Protein AF-A0A955J4W2-F1 (afdb_monomer_lite)

Secondary structure (DSSP, 8-state):
---PPP-GGGG-GGG--PPP-STTHHHHTSPS-STTTTGGGGGHHHHHHHHHHSPPPS---

Foldseek 3Di:
DPPDDDDPCVQVQLPDPDQDPDPCRVVSNDGDDDVVPPPCVVCCVVCVVVVVVDPDDPDDD

Radius of gyration: 17.37 Å; chains: 1; bounding box: 31×29×41 Å

Structure (mmCIF, N/CA/C/O backbone):
data_AF-A0A955J4W2-F1
#
_entry.id   AF-A0A955J4W2-F1
#
loop_
_atom_site.group_PDB
_atom_site.id
_atom_site.type_symbol
_atom_site.label_atom_id
_atom_site.label_alt_id
_atom_site.label_comp_id
_atom_site.label_asym_id
_atom_site.label_entity_id
_atom_site.label_seq_id
_atom_site.pdbx_PDB_ins_code
_atom_site.Cartn_x
_atom_site.Cartn_y
_atom_site.Cartn_z
_atom_site.occupancy
_atom_site.B_iso_or_equiv
_atom_site.auth_seq_id
_atom_site.auth_comp_id
_atom_site.auth_asym_id
_atom_site.auth_atom_id
_atom_site.pdbx_PDB_model_num
ATOM 1 N N . PHE A 1 1 ? -12.589 13.730 -2.934 1.00 88.31 1 PHE A N 1
ATOM 2 C CA . PHE A 1 1 ? -12.404 12.557 -2.046 1.00 88.31 1 PHE A CA 1
ATOM 3 C C . PHE A 1 1 ? -13.776 12.202 -1.464 1.00 88.31 1 PHE A C 1
ATOM 5 O O . PHE A 1 1 ? -14.725 12.872 -1.832 1.00 88.31 1 PHE A O 1
ATOM 12 N N . LEU A 1 2 ? -13.937 11.142 -0.665 1.00 93.94 2 LEU A N 1
ATOM 13 C CA . LEU A 1 2 ? -15.268 10.611 -0.313 1.00 93.94 2 LEU A CA 1
ATOM 14 C C . LEU A 1 2 ? -16.062 11.427 0.740 1.00 93.94 2 LEU A C 1
ATOM 16 O O . LEU A 1 2 ? -17.168 11.018 1.064 1.00 93.94 2 LEU A O 1
ATOM 20 N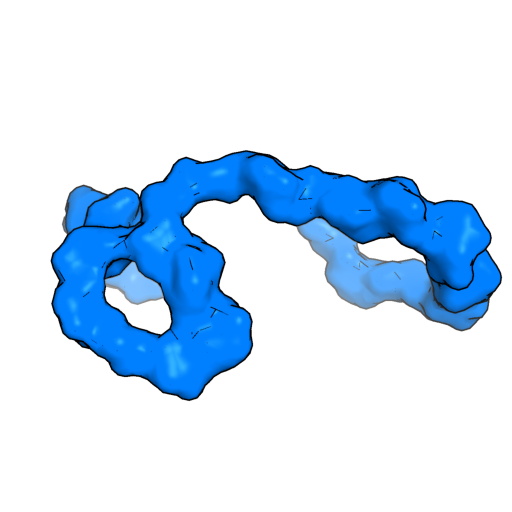 N . ASP A 1 3 ? -15.527 12.531 1.283 1.00 97.12 3 ASP A N 1
ATOM 21 C CA . ASP A 1 3 ? -16.162 13.402 2.304 1.00 97.12 3 ASP A CA 1
ATOM 22 C C . ASP A 1 3 ? -16.724 12.673 3.548 1.00 97.12 3 ASP A C 1
ATOM 24 O O . ASP A 1 3 ? -17.651 13.138 4.211 1.00 97.12 3 ASP A O 1
ATOM 28 N N . LEU A 1 4 ? -16.131 11.526 3.897 1.00 96.81 4 LEU A N 1
ATOM 29 C CA . LEU A 1 4 ? -16.456 10.742 5.092 1.00 96.81 4 LEU A CA 1
ATOM 30 C C . LEU A 1 4 ? -15.496 11.067 6.250 1.00 96.81 4 LEU A C 1
ATOM 32 O O . LEU A 1 4 ? -14.318 11.345 6.000 1.00 96.81 4 LEU A O 1
ATOM 36 N N . PRO A 1 5 ? -15.954 10.987 7.516 1.00 97.19 5 PRO A N 1
ATOM 37 C CA . PRO A 1 5 ? -15.069 11.116 8.668 1.00 97.19 5 PRO A CA 1
ATOM 38 C C . PRO A 1 5 ? -14.040 9.979 8.708 1.00 97.19 5 PRO A C 1
ATOM 40 O O . PRO A 1 5 ? -14.310 8.852 8.288 1.00 97.19 5 PRO A O 1
ATOM 43 N N . TRP A 1 6 ? -12.856 10.285 9.236 1.00 96.44 6 TRP A N 1
ATOM 44 C CA . TRP A 1 6 ? -11.784 9.308 9.418 1.00 96.44 6 TRP A CA 1
ATOM 45 C C . TRP A 1 6 ? -12.102 8.303 10.534 1.00 96.44 6 TRP A C 1
ATOM 47 O O . TRP A 1 6 ? -12.712 8.652 11.544 1.00 96.44 6 TRP A O 1
ATOM 57 N N . ASP A 1 7 ? -11.621 7.070 10.368 1.00 97.12 7 ASP A N 1
ATOM 58 C CA . ASP A 1 7 ? -11.687 6.003 11.364 1.00 97.12 7 ASP A CA 1
ATOM 59 C C . ASP A 1 7 ? -10.364 5.222 11.370 1.00 97.12 7 ASP A C 1
ATOM 61 O O . ASP A 1 7 ? -9.932 4.721 10.330 1.00 97.12 7 ASP A O 1
ATOM 65 N N . GLU A 1 8 ? -9.727 5.085 12.535 1.00 96.75 8 GLU A N 1
ATOM 66 C CA . GLU A 1 8 ? -8.446 4.376 12.688 1.00 96.75 8 GLU A CA 1
ATOM 67 C C . GLU A 1 8 ? -8.518 2.906 12.259 1.00 96.75 8 GLU A C 1
ATOM 69 O O . GLU A 1 8 ? -7.529 2.348 11.775 1.00 96.75 8 GLU A O 1
ATOM 74 N N . ARG A 1 9 ? -9.706 2.287 12.331 1.00 95.38 9 ARG A N 1
ATOM 75 C CA . ARG A 1 9 ? -9.939 0.908 11.876 1.00 95.38 9 ARG A CA 1
ATOM 76 C C . ARG A 1 9 ? -9.635 0.723 10.390 1.00 95.38 9 ARG A C 1
ATOM 78 O O . ARG A 1 9 ? -9.383 -0.406 9.971 1.00 95.38 9 ARG A O 1
ATOM 85 N N . CYS A 1 10 ? -9.589 1.802 9.601 1.00 94.44 10 CYS A N 1
ATOM 86 C CA . CYS A 1 10 ? -9.131 1.765 8.210 1.00 94.44 10 CYS A CA 1
ATOM 87 C C . CYS A 1 10 ? -7.702 1.210 8.073 1.00 94.44 10 CYS A C 1
ATOM 89 O O . CYS A 1 10 ? -7.387 0.594 7.057 1.00 94.44 10 CYS A O 1
ATOM 91 N N . LEU A 1 11 ? -6.846 1.377 9.088 1.00 96.31 11 LEU A N 1
ATOM 92 C CA . LEU A 1 11 ? -5.482 0.832 9.112 1.00 96.31 11 LEU A CA 1
ATOM 93 C C . LEU A 1 11 ? -5.411 -0.586 9.708 1.00 96.31 11 LEU A C 1
ATOM 95 O O . LEU A 1 11 ? -4.410 -1.285 9.545 1.00 96.31 11 LEU A O 1
ATOM 99 N N . GLU A 1 12 ? -6.484 -1.051 10.350 1.00 96.06 12 GLU A N 1
ATOM 100 C CA . GLU A 1 12 ? -6.576 -2.348 11.030 1.00 96.06 12 GLU A CA 1
ATOM 101 C C . GLU A 1 12 ? -7.464 -3.361 10.281 1.00 96.06 12 GLU A C 1
ATOM 103 O O . GLU A 1 12 ? -7.952 -4.3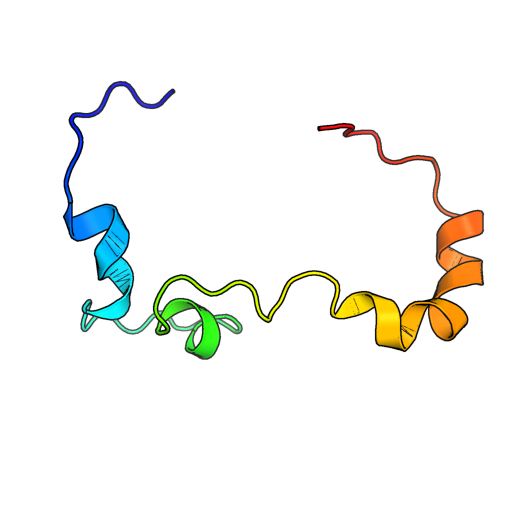28 10.869 1.00 96.06 12 GLU A O 1
ATOM 108 N N . PHE A 1 13 ? -7.665 -3.178 8.970 1.00 93.81 13 PHE A N 1
ATOM 109 C CA . PHE A 1 13 ? -8.546 -4.016 8.134 1.00 93.81 13 PHE A CA 1
ATOM 110 C C . PHE A 1 13 ? -8.273 -5.527 8.251 1.00 93.81 13 PHE A C 1
ATOM 112 O O . PHE A 1 13 ? -9.203 -6.332 8.192 1.00 93.81 13 PHE A O 1
ATOM 119 N N . HIS A 1 14 ? -7.013 -5.910 8.474 1.00 94.12 14 HIS A N 1
ATOM 120 C CA . HIS A 1 14 ? -6.561 -7.293 8.640 1.00 94.12 14 HIS A CA 1
ATOM 121 C C . HIS A 1 14 ? -7.132 -7.987 9.893 1.00 94.12 14 HIS A C 1
ATOM 123 O O . HIS A 1 14 ? -7.074 -9.209 9.992 1.00 94.12 14 HIS A O 1
ATOM 129 N N . ARG A 1 15 ? -7.710 -7.243 10.850 1.00 95.06 15 ARG A N 1
ATOM 130 C CA . ARG A 1 15 ? -8.384 -7.801 12.040 1.00 95.06 15 ARG A CA 1
ATOM 131 C C . ARG A 1 15 ? -9.818 -8.266 11.767 1.00 95.06 15 ARG A C 1
ATOM 133 O O . ARG A 1 15 ? -10.436 -8.897 12.627 1.00 95.06 15 ARG A O 1
ATOM 140 N N . SER A 1 16 ? -10.372 -7.946 10.598 1.00 91.94 16 SER A N 1
ATOM 141 C CA . SER A 1 16 ? -11.717 -8.371 10.212 1.00 91.94 16 SER A CA 1
ATOM 142 C C . SER A 1 16 ? -11.807 -9.894 10.094 1.00 91.94 16 SER A C 1
ATOM 144 O O . SER A 1 16 ? -10.968 -10.534 9.469 1.00 91.94 16 SER A O 1
ATOM 146 N N . ARG A 1 17 ? -12.870 -10.490 10.650 1.00 88.88 17 ARG A N 1
ATOM 147 C CA . ARG A 1 17 ? -13.146 -11.938 10.542 1.00 88.88 17 ARG A CA 1
ATOM 148 C C . ARG A 1 17 ? -13.873 -12.328 9.256 1.00 88.88 17 ARG A C 1
ATOM 150 O O . ARG A 1 17 ? -14.160 -13.503 9.036 1.00 88.88 17 ARG A O 1
ATOM 157 N N . ARG A 1 18 ? -14.228 -11.350 8.421 1.00 89.06 18 ARG A N 1
ATOM 158 C CA . ARG A 1 18 ? -14.919 -11.602 7.158 1.00 89.06 18 ARG A CA 1
ATOM 159 C C . ARG A 1 18 ? -13.952 -12.257 6.176 1.00 89.06 18 ARG A C 1
ATOM 161 O O . ARG A 1 18 ? -12.926 -11.680 5.837 1.00 89.06 18 ARG A O 1
ATOM 168 N N . VAL A 1 19 ? -14.326 -13.423 5.661 1.00 85.25 19 VAL A N 1
ATOM 169 C CA . VAL A 1 19 ? -13.571 -14.090 4.596 1.00 85.25 19 VAL A CA 1
ATOM 170 C C . VAL A 1 19 ? -13.977 -13.492 3.251 1.00 85.25 19 VAL A C 1
ATOM 172 O O . VAL A 1 19 ? -15.154 -13.512 2.886 1.00 85.25 19 VAL A O 1
ATOM 175 N N . ALA A 1 20 ? -13.011 -12.947 2.512 1.00 83.25 20 ALA A N 1
ATOM 176 C CA . ALA A 1 20 ? -13.207 -12.563 1.121 1.00 83.25 20 ALA A CA 1
ATOM 177 C C . ALA A 1 20 ? -12.858 -13.763 0.233 1.00 83.25 20 ALA A C 1
ATOM 179 O O . ALA A 1 20 ? -11.729 -14.241 0.239 1.00 83.25 20 ALA A O 1
ATOM 180 N N . VAL A 1 21 ? -13.811 -14.271 -0.544 1.00 91.69 21 VAL A N 1
ATOM 181 C CA . VAL A 1 21 ? -13.538 -15.371 -1.482 1.00 91.69 21 VAL A CA 1
ATOM 182 C C . VAL A 1 21 ? -12.991 -14.771 -2.777 1.00 91.69 21 VAL A C 1
ATOM 184 O O . VAL A 1 21 ? -13.726 -14.533 -3.729 1.00 91.69 21 VAL A O 1
ATOM 187 N N . SER A 1 22 ? -11.700 -14.437 -2.778 1.00 92.62 22 SER A N 1
ATOM 188 C CA . SER A 1 22 ? -10.992 -13.909 -3.948 1.00 92.62 22 SER A CA 1
ATOM 189 C C . SER A 1 22 ? -9.546 -14.399 -3.996 1.00 92.62 22 SER A C 1
ATOM 191 O O . SER A 1 22 ? -8.968 -14.783 -2.977 1.00 92.62 22 SER A O 1
ATOM 193 N N . SER A 1 23 ? -8.929 -14.330 -5.175 1.00 94.00 23 SER A N 1
ATOM 194 C CA . SER A 1 23 ? -7.517 -14.688 -5.370 1.00 94.00 23 SER A CA 1
ATOM 195 C C . SER A 1 23 ? -6.553 -13.841 -4.528 1.00 94.00 23 SER A C 1
ATOM 197 O O . SER A 1 23 ? -5.441 -14.273 -4.247 1.00 94.00 23 SER A O 1
ATOM 199 N N . SER A 1 24 ? -6.981 -12.660 -4.078 1.00 92.50 24 SER A N 1
ATOM 200 C CA . SER A 1 24 ? -6.170 -11.747 -3.263 1.00 92.50 24 SER A CA 1
ATOM 201 C C . SER A 1 24 ? -6.351 -11.950 -1.755 1.00 92.50 24 SER A C 1
ATOM 203 O O . SER A 1 24 ? -5.753 -11.213 -0.974 1.00 92.50 24 SER A O 1
ATOM 205 N N . ASN A 1 25 ? -7.169 -12.915 -1.317 1.00 93.25 25 ASN A N 1
ATOM 206 C CA . ASN A 1 25 ? -7.571 -13.049 0.086 1.00 93.25 25 ASN A CA 1
ATOM 207 C C . ASN A 1 25 ? -6.379 -13.177 1.047 1.00 93.25 25 ASN A C 1
ATOM 209 O O . ASN A 1 25 ? -6.308 -12.458 2.040 1.00 93.25 25 ASN A O 1
ATOM 213 N N . GLN A 1 26 ? -5.401 -14.027 0.717 1.00 91.69 26 GLN A N 1
ATOM 214 C CA . GLN A 1 26 ? -4.208 -14.194 1.556 1.00 91.69 26 GLN A CA 1
ATOM 215 C C . GLN A 1 26 ? -3.406 -12.894 1.704 1.00 91.69 26 GLN A C 1
ATOM 217 O O . GLN A 1 26 ? -2.863 -12.642 2.775 1.00 91.69 26 GLN A O 1
ATOM 222 N N . GLN A 1 27 ? -3.359 -12.059 0.661 1.00 93.19 27 GLN A N 1
ATOM 223 C CA . GLN A 1 27 ? -2.684 -10.760 0.692 1.00 93.19 27 GLN A CA 1
ATOM 224 C C . GLN A 1 27 ? -3.460 -9.735 1.532 1.00 93.19 27 GLN A C 1
ATOM 226 O O . GLN A 1 27 ? -2.864 -9.023 2.333 1.00 93.19 27 GLN A O 1
ATOM 231 N N . VAL A 1 28 ? -4.782 -9.655 1.362 1.00 92.88 28 VAL A N 1
ATOM 232 C CA . VAL A 1 28 ? -5.638 -8.664 2.047 1.00 92.88 28 VAL A CA 1
ATOM 233 C C . VAL A 1 28 ? -5.778 -8.956 3.548 1.00 92.88 28 VAL A C 1
ATOM 235 O O . VAL A 1 28 ? -6.082 -8.058 4.324 1.00 92.88 28 VAL A O 1
ATOM 238 N N . MET A 1 29 ? -5.514 -10.189 3.984 1.00 93.44 29 MET A N 1
ATOM 239 C CA . MET A 1 29 ? -5.494 -10.558 5.405 1.00 93.44 29 MET A CA 1
ATOM 240 C C . MET A 1 29 ? -4.205 -10.156 6.143 1.00 93.44 29 MET A C 1
ATOM 242 O O . MET A 1 29 ? -4.112 -10.375 7.348 1.00 93.44 29 MET A O 1
ATOM 246 N N . GLN A 1 30 ? -3.207 -9.588 5.461 1.00 94.19 30 GLN A N 1
ATOM 247 C CA . GLN A 1 30 ? -1.970 -9.116 6.093 1.00 94.19 30 GLN A CA 1
ATOM 248 C C . GLN A 1 30 ? -2.054 -7.620 6.446 1.00 94.19 30 GLN A C 1
ATOM 250 O O . GLN A 1 30 ? -2.763 -6.875 5.765 1.00 94.19 30 GLN A O 1
ATOM 255 N N . PRO A 1 31 ? -1.311 -7.138 7.464 1.00 96.38 31 PRO A N 1
ATOM 256 C CA . PRO A 1 31 ? -1.103 -5.704 7.677 1.00 96.38 31 PRO A CA 1
ATOM 257 C C . PRO A 1 31 ? -0.522 -5.024 6.433 1.00 96.38 31 PRO A C 1
ATOM 259 O O . PRO A 1 31 ? 0.056 -5.689 5.578 1.00 96.38 31 PRO A O 1
ATOM 262 N N . ILE A 1 32 ? -0.611 -3.695 6.343 1.00 94.94 32 ILE A N 1
ATOM 263 C CA . ILE A 1 32 ? 0.00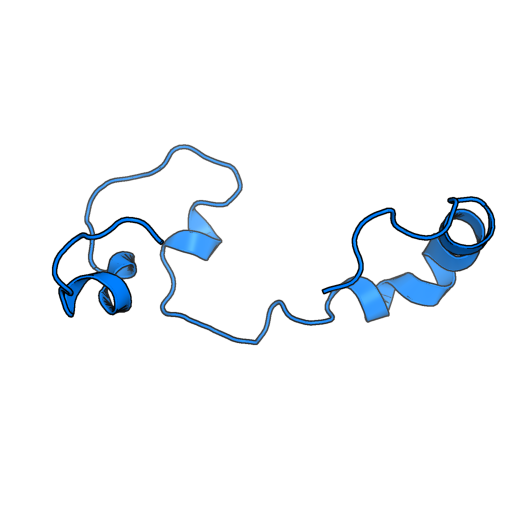0 -2.939 5.236 1.00 94.94 32 ILE A CA 1
ATOM 264 C C . ILE A 1 32 ? 1.495 -3.268 5.152 1.00 94.94 32 ILE A C 1
ATOM 266 O O . ILE A 1 32 ? 2.228 -3.121 6.128 1.00 94.94 32 ILE A O 1
ATOM 270 N N . TYR A 1 33 ? 1.950 -3.685 3.971 1.00 95.12 33 TYR A N 1
ATOM 271 C CA . TYR A 1 33 ? 3.337 -4.070 3.738 1.00 95.12 33 TYR A CA 1
ATOM 272 C C . TYR A 1 33 ? 3.838 -3.577 2.376 1.00 95.12 33 TYR A C 1
ATOM 274 O O . TYR A 1 33 ? 3.075 -3.365 1.436 1.00 95.12 33 TYR A O 1
ATOM 282 N N . SER A 1 34 ? 5.154 -3.401 2.258 1.00 95.25 34 SER A N 1
ATOM 283 C CA . SER A 1 34 ? 5.816 -2.885 1.051 1.00 95.25 34 SER A CA 1
ATOM 284 C C . SER A 1 34 ? 6.460 -3.972 0.182 1.00 95.25 34 SER A C 1
ATOM 286 O O . SER A 1 34 ? 6.894 -3.687 -0.931 1.00 95.25 34 SER A O 1
ATOM 288 N N . GLY A 1 35 ? 6.491 -5.221 0.654 1.00 93.56 35 GLY A N 1
ATOM 289 C CA . GLY A 1 35 ? 7.183 -6.348 0.015 1.00 93.56 35 GLY A CA 1
ATOM 290 C C . GLY A 1 35 ? 6.642 -6.790 -1.352 1.00 93.56 35 GLY A C 1
ATOM 291 O O . GLY A 1 35 ? 7.332 -7.508 -2.072 1.00 93.56 35 GLY A O 1
ATOM 292 N N . SER A 1 36 ? 5.437 -6.362 -1.744 1.00 93.12 36 SER A N 1
ATOM 293 C CA . SER A 1 36 ? 4.920 -6.617 -3.099 1.00 93.12 36 SER A CA 1
ATOM 294 C C . SER A 1 36 ? 5.400 -5.595 -4.135 1.00 93.12 36 SER A C 1
ATOM 296 O O . SER A 1 36 ? 5.247 -5.820 -5.337 1.00 93.12 36 SER A O 1
ATOM 298 N N . ARG A 1 37 ? 5.987 -4.472 -3.703 1.00 94.44 37 ARG A N 1
ATOM 299 C CA . ARG A 1 37 ? 6.486 -3.442 -4.620 1.00 94.44 37 ARG A CA 1
ATOM 300 C C . ARG A 1 37 ? 7.621 -4.013 -5.465 1.00 94.44 37 ARG A C 1
ATOM 302 O O . ARG A 1 37 ? 8.485 -4.714 -4.954 1.00 94.44 37 ARG A O 1
ATOM 309 N N . HIS A 1 38 ? 7.626 -3.678 -6.753 1.00 93.94 38 HIS A N 1
ATOM 310 C CA . HIS A 1 38 ? 8.693 -4.039 -7.693 1.00 93.94 38 HIS A CA 1
ATOM 311 C C . HIS A 1 38 ? 8.931 -5.545 -7.899 1.00 93.94 38 HIS A C 1
ATOM 313 O O . HIS A 1 38 ? 9.918 -5.914 -8.526 1.00 93.94 38 HIS A O 1
ATOM 319 N N . ARG A 1 39 ? 8.026 -6.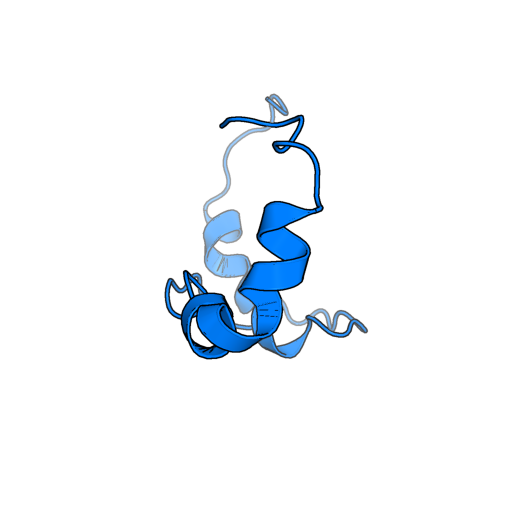432 -7.463 1.00 92.56 39 ARG A N 1
ATOM 320 C CA . ARG A 1 39 ? 8.159 -7.881 -7.714 1.00 92.56 39 ARG A CA 1
ATOM 321 C C . ARG A 1 39 ? 8.229 -8.249 -9.198 1.00 92.56 39 ARG A C 1
ATOM 323 O O . ARG A 1 39 ? 8.821 -9.266 -9.538 1.00 92.56 39 ARG A O 1
ATOM 330 N N . TYR A 1 40 ? 7.659 -7.416 -10.070 1.00 90.75 40 TYR A N 1
ATOM 331 C CA . TYR A 1 40 ? 7.738 -7.600 -11.520 1.00 90.75 40 TYR A CA 1
ATOM 332 C C . TYR A 1 40 ? 9.176 -7.520 -12.055 1.00 90.75 40 TYR A C 1
ATOM 334 O O . TYR A 1 40 ? 9.448 -8.097 -13.101 1.00 90.75 40 TYR A O 1
ATOM 342 N N . ARG A 1 41 ? 10.101 -6.859 -11.339 1.00 91.12 41 ARG A N 1
ATOM 343 C CA . ARG A 1 41 ? 11.489 -6.663 -11.787 1.00 91.12 41 ARG A CA 1
ATOM 344 C C . ARG A 1 41 ? 12.251 -7.967 -11.986 1.00 91.12 41 ARG A C 1
ATOM 346 O O . ARG A 1 41 ? 13.094 -8.052 -12.861 1.00 91.12 41 ARG A O 1
ATOM 353 N N . HIS A 1 42 ? 11.899 -9.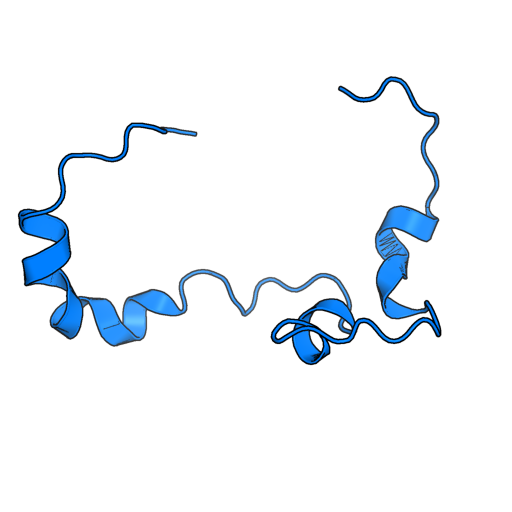013 -11.240 1.00 92.62 42 HIS A N 1
ATOM 354 C CA . HIS A 1 42 ? 12.465 -10.351 -11.442 1.00 92.62 42 HIS A CA 1
ATOM 355 C C . HIS A 1 42 ? 12.159 -10.945 -12.822 1.00 92.62 42 HIS A C 1
ATOM 357 O O . HIS A 1 42 ? 12.797 -11.912 -13.219 1.00 92.62 42 HIS A O 1
ATOM 363 N N . TYR A 1 43 ? 11.181 -10.384 -13.532 1.00 92.75 43 TYR A N 1
ATOM 364 C CA . TYR A 1 43 ? 10.740 -10.845 -14.840 1.00 92.75 43 TYR A CA 1
ATOM 365 C C . TYR A 1 43 ? 10.960 -9.799 -15.933 1.00 92.75 43 TYR A C 1
ATOM 367 O O . TYR A 1 43 ? 10.493 -10.016 -17.047 1.00 92.75 43 TYR A O 1
ATOM 375 N N . GLU A 1 44 ? 11.644 -8.685 -15.640 1.00 90.88 44 GLU A N 1
ATOM 376 C CA . GLU A 1 44 ? 11.862 -7.588 -16.595 1.00 90.88 44 GLU A C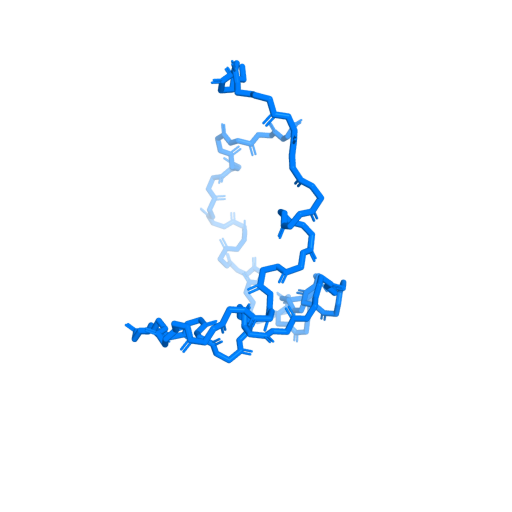A 1
ATOM 377 C C . GLU A 1 44 ? 12.447 -8.095 -17.915 1.00 90.88 44 GLU A C 1
ATOM 379 O O . GLU A 1 44 ? 11.853 -7.857 -18.966 1.00 90.88 44 GLU A O 1
ATOM 384 N N . ASP A 1 45 ? 13.510 -8.897 -17.851 1.00 90.69 45 ASP A N 1
ATOM 385 C CA . ASP A 1 45 ? 14.171 -9.469 -19.032 1.00 90.69 45 ASP A CA 1
ATOM 386 C C . ASP A 1 45 ? 13.234 -10.351 -19.872 1.00 90.69 45 ASP A C 1
ATOM 388 O O . ASP A 1 45 ? 13.368 -10.447 -21.092 1.00 90.69 45 ASP A O 1
ATOM 392 N N . HIS A 1 46 ? 12.246 -10.982 -19.233 1.00 92.06 46 HIS A N 1
ATOM 393 C CA . HIS A 1 46 ? 11.287 -11.869 -19.890 1.00 92.06 46 HIS A CA 1
ATOM 394 C C . HIS A 1 46 ? 10.103 -11.122 -20.518 1.00 92.06 46 HIS A C 1
ATOM 396 O O . HIS A 1 46 ? 9.446 -11.664 -21.407 1.00 92.06 46 HIS A O 1
ATOM 402 N N . ILE A 1 47 ? 9.818 -9.893 -20.078 1.00 90.62 47 ILE A N 1
ATOM 403 C CA . ILE A 1 47 ? 8.666 -9.097 -20.540 1.00 90.62 47 ILE A CA 1
ATOM 404 C C . ILE A 1 47 ? 9.073 -7.839 -21.316 1.00 90.62 47 ILE A C 1
ATOM 406 O O . ILE A 1 47 ? 8.208 -7.098 -21.783 1.00 90.62 47 ILE A O 1
ATOM 410 N N . ASP A 1 48 ? 10.371 -7.601 -21.508 1.00 86.69 48 ASP A N 1
ATOM 411 C CA . ASP A 1 48 ? 10.896 -6.394 -22.153 1.00 86.69 48 ASP A CA 1
ATOM 412 C C . ASP A 1 48 ? 10.416 -6.225 -23.608 1.00 86.69 48 ASP A C 1
ATOM 414 O O . ASP A 1 48 ? 10.161 -5.112 -24.068 1.00 86.69 48 ASP A O 1
ATOM 418 N N . VAL A 1 49 ? 10.197 -7.333 -24.329 1.00 88.88 49 VAL A N 1
ATOM 419 C CA . VAL A 1 49 ? 9.582 -7.304 -25.670 1.00 88.88 49 VAL A CA 1
ATOM 420 C C . VAL A 1 49 ? 8.169 -6.726 -25.612 1.00 88.88 49 VAL A C 1
ATOM 422 O O . VAL A 1 49 ? 7.837 -5.861 -26.418 1.00 88.88 49 VAL A O 1
ATOM 425 N N . LEU A 1 50 ? 7.351 -7.154 -24.647 1.00 87.12 50 LEU A N 1
ATOM 426 C CA . LEU A 1 50 ? 5.995 -6.632 -24.478 1.00 87.12 50 LEU A CA 1
ATOM 427 C C . LEU A 1 50 ? 6.033 -5.155 -24.090 1.00 87.12 50 LEU A C 1
ATOM 429 O O . LEU A 1 50 ? 5.285 -4.359 -24.646 1.00 87.12 50 LEU A O 1
ATOM 433 N N . ARG A 1 51 ? 6.955 -4.769 -23.204 1.00 82.56 51 ARG A N 1
ATOM 434 C CA . ARG A 1 51 ? 7.130 -3.377 -22.777 1.00 82.56 51 ARG A CA 1
ATOM 435 C C . ARG A 1 51 ? 7.442 -2.432 -23.941 1.00 82.56 51 ARG A C 1
ATOM 437 O O . ARG A 1 51 ? 6.937 -1.321 -23.948 1.00 82.56 51 ARG A O 1
ATOM 444 N N . ARG A 1 52 ? 8.234 -2.870 -24.928 1.00 86.00 52 ARG A N 1
ATOM 445 C CA . ARG A 1 52 ? 8.531 -2.085 -26.144 1.00 86.00 52 ARG A CA 1
ATOM 446 C C . ARG A 1 52 ? 7.357 -1.971 -27.118 1.00 86.00 52 ARG A C 1
ATOM 448 O O . ARG A 1 52 ? 7.331 -1.039 -27.913 1.00 86.00 52 ARG A O 1
ATOM 455 N N . LEU A 1 53 ? 6.458 -2.953 -27.123 1.00 89.00 53 LEU A N 1
ATOM 456 C CA . LEU A 1 53 ? 5.339 -3.026 -28.067 1.00 89.00 53 LEU A CA 1
ATOM 457 C C . LEU A 1 53 ? 4.074 -2.351 -27.538 1.00 89.00 53 LEU A C 1
ATOM 459 O O . LEU A 1 53 ? 3.224 -1.939 -28.326 1.00 89.00 53 LEU A O 1
ATOM 463 N N . LEU A 1 54 ? 3.927 -2.270 -26.217 1.00 86.12 54 LEU A N 1
ATOM 464 C CA . LEU A 1 54 ? 2.805 -1.585 -25.597 1.00 86.12 54 LEU A CA 1
ATOM 465 C C . LEU A 1 54 ? 2.987 -0.065 -25.737 1.00 86.12 54 LEU A C 1
ATOM 467 O O . LEU A 1 54 ? 4.081 0.438 -25.479 1.00 86.12 54 LEU A O 1
ATOM 471 N N . PRO A 1 55 ? 1.940 0.679 -26.138 1.00 79.62 55 PRO A N 1
ATOM 472 C CA . PRO A 1 55 ? 1.987 2.133 -26.120 1.00 79.62 55 PRO A CA 1
ATOM 473 C C . PRO A 1 55 ? 2.204 2.628 -24.687 1.00 79.62 55 PRO A C 1
ATOM 475 O O . PRO A 1 55 ? 1.776 1.974 -23.730 1.00 79.62 55 PRO A O 1
ATOM 478 N N . GLU A 1 56 ? 2.854 3.786 -24.552 1.00 73.00 56 GLU A N 1
ATOM 479 C CA . GLU A 1 56 ? 3.065 4.427 -23.252 1.00 73.00 56 GLU A CA 1
ATOM 480 C C . GLU A 1 56 ? 1.747 4.482 -22.460 1.00 73.00 56 GLU A C 1
ATOM 482 O O . GLU A 1 56 ? 0.684 4.750 -23.039 1.00 73.00 56 GLU A O 1
ATOM 487 N N . PRO A 1 57 ? 1.780 4.191 -21.149 1.00 68.06 57 PRO A N 1
ATOM 488 C CA . PRO A 1 57 ? 0.567 4.096 -20.361 1.00 68.06 57 PRO A CA 1
ATOM 489 C C . PRO A 1 57 ? -0.181 5.432 -20.387 1.00 68.06 57 PRO A C 1
ATOM 491 O O . PRO A 1 57 ? 0.372 6.480 -20.067 1.00 68.06 57 PRO A O 1
ATOM 494 N N . ALA A 1 58 ? -1.480 5.376 -20.695 1.00 57.59 58 ALA A N 1
ATOM 495 C CA . ALA A 1 58 ? -2.382 6.533 -20.687 1.00 57.59 58 ALA A CA 1
ATOM 496 C C . ALA A 1 58 ? -2.557 7.176 -19.294 1.00 57.59 58 ALA A C 1
ATOM 498 O O . ALA A 1 58 ? -3.229 8.195 -19.159 1.00 57.59 58 ALA A O 1
ATOM 499 N N . PHE A 1 59 ? -1.971 6.577 -18.257 1.00 58.75 59 PHE A N 1
ATOM 500 C CA . PHE A 1 59 ? -1.963 7.092 -16.901 1.00 58.75 59 PHE A CA 1
ATOM 501 C C . PHE A 1 59 ? -0.519 7.287 -16.432 1.00 58.75 59 PHE A C 1
ATOM 503 O O . PHE A 1 59 ? 0.198 6.318 -16.172 1.00 58.75 59 PHE A O 1
ATOM 510 N N . GLN A 1 60 ? -0.123 8.553 -16.312 1.00 44.44 60 GLN A N 1
ATOM 511 C CA . GLN A 1 60 ? 1.014 8.987 -15.506 1.00 44.44 60 GLN A CA 1
ATOM 512 C C . GLN A 1 60 ? 0.481 9.457 -14.141 1.00 44.44 60 GLN A C 1
ATOM 514 O O . GLN A 1 60 ? -0.553 10.128 -14.117 1.00 44.44 60 GLN A O 1
ATOM 519 N N . PRO A 1 61 ? 1.122 9.056 -13.027 1.00 50.16 61 PRO A N 1
ATOM 520 C CA . PRO A 1 61 ? 0.694 9.421 -11.678 1.00 50.16 61 PRO A CA 1
ATOM 521 C C . PRO A 1 61 ? 0.849 10.915 -11.378 1.00 50.16 61 PRO A C 1
ATOM 523 O O . PRO A 1 61 ? 1.747 11.555 -11.973 1.00 50.16 61 PRO A O 1
#

pLDDT: mean 88.78, std 11.05, range [44.44, 97.19]

Sequence (61 aa):
FLDLPWDERCLEFHRSRRVAVSSSNQQVMQPIYSGSRHRYRHYEDHIDVLRRLLPEPAFQP